Protein AF-A0A1Y4R3X8-F1 (afdb_monomer_lite)

Structure (mmCIF, N/CA/C/O backbone):
data_AF-A0A1Y4R3X8-F1
#
_entry.id   AF-A0A1Y4R3X8-F1
#
loop_
_atom_site.group_PDB
_atom_site.id
_atom_site.type_symbol
_atom_site.label_atom_id
_atom_site.label_alt_id
_atom_site.label_comp_id
_atom_site.label_asym_id
_atom_site.label_entity_id
_atom_site.label_seq_id
_atom_site.pdbx_PDB_ins_code
_atom_site.Cartn_x
_atom_site.Cartn_y
_atom_site.Cartn_z
_atom_site.occupancy
_atom_site.B_iso_or_equiv
_atom_site.auth_seq_id
_atom_site.auth_comp_id
_atom_site.auth_asym_id
_atom_site.auth_atom_id
_atom_site.pdbx_PDB_model_num
ATOM 1 N N . MET A 1 1 ? -9.712 -1.858 -16.239 1.00 82.56 1 MET A N 1
ATOM 2 C CA . MET A 1 1 ? -9.419 -1.267 -14.911 1.00 82.56 1 MET A CA 1
ATOM 3 C C . MET A 1 1 ? -10.633 -1.186 -13.983 1.00 82.56 1 MET A C 1
ATOM 5 O O . MET A 1 1 ? -10.521 -1.600 -12.840 1.00 82.56 1 MET A O 1
ATOM 9 N N . LYS A 1 2 ? -11.809 -0.723 -14.433 1.00 86.44 2 LYS A N 1
ATOM 10 C CA . LYS A 1 2 ? -13.016 -0.653 -13.576 1.00 86.44 2 LYS A CA 1
ATOM 11 C C . LYS A 1 2 ? -13.422 -1.996 -12.946 1.00 86.44 2 LYS A C 1
ATOM 13 O O . LYS A 1 2 ? -13.766 -2.030 -11.775 1.00 86.44 2 LYS A O 1
ATOM 18 N N . GLU A 1 3 ? -13.333 -3.093 -13.694 1.00 92.38 3 GLU A N 1
ATOM 19 C CA . GLU A 1 3 ? -13.691 -4.430 -13.192 1.00 92.38 3 GLU A CA 1
ATOM 20 C C . GLU A 1 3 ? -12.794 -4.890 -12.040 1.00 92.38 3 GLU A C 1
ATOM 22 O O . GLU A 1 3 ? -13.296 -5.349 -11.021 1.00 92.38 3 GLU A O 1
ATOM 27 N N . VAL A 1 4 ? -11.480 -4.682 -12.160 1.00 92.00 4 VAL A N 1
ATOM 28 C CA . VAL A 1 4 ? -10.517 -5.002 -11.096 1.00 92.00 4 VAL A CA 1
ATOM 29 C C . VAL A 1 4 ? -10.783 -4.148 -9.852 1.00 92.00 4 VAL A C 1
ATOM 31 O O . VAL A 1 4 ? -10.828 -4.681 -8.750 1.00 92.00 4 VAL A O 1
ATOM 34 N N . LEU A 1 5 ? -11.038 -2.843 -10.016 1.00 89.56 5 LEU A N 1
ATOM 35 C CA . LEU A 1 5 ? -11.413 -1.955 -8.904 1.00 89.56 5 LEU A CA 1
ATOM 36 C C . LEU A 1 5 ? -12.687 -2.427 -8.189 1.00 89.56 5 LEU A C 1
ATOM 38 O O . LEU A 1 5 ? -12.736 -2.437 -6.958 1.00 89.56 5 LEU A O 1
ATOM 42 N N . ASN A 1 6 ? -13.702 -2.841 -8.950 1.00 92.69 6 ASN A N 1
ATOM 43 C CA . ASN A 1 6 ? -14.949 -3.365 -8.398 1.00 92.69 6 ASN A CA 1
ATOM 44 C C . ASN A 1 6 ? -14.712 -4.673 -7.642 1.00 92.69 6 ASN A C 1
ATOM 46 O O . ASN A 1 6 ? -15.165 -4.803 -6.511 1.00 92.69 6 ASN A O 1
ATOM 50 N N . PHE A 1 7 ? -13.963 -5.606 -8.231 1.00 94.31 7 PHE A N 1
ATOM 51 C CA . PHE A 1 7 ? -13.626 -6.877 -7.599 1.00 94.31 7 PHE A CA 1
ATOM 52 C C . PHE A 1 7 ? -12.877 -6.672 -6.279 1.00 94.31 7 PHE A C 1
ATOM 54 O O . PHE A 1 7 ? -13.305 -7.177 -5.245 1.00 94.31 7 PHE A O 1
ATOM 61 N N . VAL A 1 8 ? -11.819 -5.856 -6.275 1.00 93.88 8 VAL A N 1
ATOM 62 C CA . VAL A 1 8 ? -11.043 -5.557 -5.060 1.00 93.88 8 VAL A CA 1
ATOM 63 C C . VAL A 1 8 ? -11.911 -4.874 -3.996 1.00 93.88 8 VAL A C 1
ATOM 65 O O . VAL A 1 8 ? -11.731 -5.112 -2.805 1.00 93.88 8 VAL A O 1
ATOM 68 N N . SER A 1 9 ? -12.904 -4.078 -4.403 1.00 91.81 9 SER A N 1
ATOM 69 C CA . SER A 1 9 ? -13.849 -3.443 -3.472 1.00 91.81 9 SER A CA 1
ATOM 70 C C . SER A 1 9 ? -14.801 -4.432 -2.784 1.00 91.81 9 SER A C 1
ATOM 72 O O . SER A 1 9 ? -15.418 -4.065 -1.789 1.00 91.81 9 SER A O 1
ATOM 74 N N . THR A 1 10 ? -14.921 -5.672 -3.274 1.00 95.12 10 THR A N 1
ATOM 75 C CA . THR A 1 10 ? -15.714 -6.731 -2.617 1.00 95.12 10 THR A CA 1
ATOM 76 C C . THR A 1 10 ? -14.950 -7.483 -1.526 1.00 95.12 10 THR A C 1
ATOM 78 O O . THR A 1 10 ? -15.555 -8.247 -0.774 1.00 95.12 10 THR A O 1
ATOM 81 N N . VAL A 1 11 ? -13.634 -7.271 -1.411 1.00 95.00 11 VAL A N 1
ATOM 82 C CA . VAL A 1 11 ? -12.807 -7.946 -0.408 1.00 95.00 11 VAL A CA 1
ATOM 83 C C . VAL A 1 11 ? -13.195 -7.458 0.984 1.00 95.00 11 VAL A C 1
ATOM 85 O O . VAL A 1 11 ? -13.085 -6.272 1.299 1.00 95.00 11 VAL A O 1
ATOM 88 N N . THR A 1 12 ? -13.637 -8.385 1.834 1.00 94.44 12 THR A N 1
ATOM 89 C CA . THR A 1 12 ? -13.936 -8.088 3.236 1.00 94.44 12 THR A CA 1
ATOM 90 C C . THR A 1 12 ? -12.647 -7.807 4.002 1.00 94.44 12 THR A C 1
ATOM 92 O O . THR A 1 12 ? -11.719 -8.616 4.004 1.00 94.44 12 THR A O 1
ATOM 95 N N . ASP A 1 13 ? -12.595 -6.661 4.676 1.00 94.94 13 ASP A N 1
ATOM 96 C CA . ASP A 1 13 ? -11.473 -6.289 5.531 1.00 94.94 13 ASP A CA 1
ATOM 97 C C . ASP A 1 13 ? -11.630 -6.923 6.920 1.00 94.94 13 ASP A C 1
ATOM 99 O O . ASP A 1 13 ? -12.458 -6.496 7.719 1.00 94.94 13 ASP A O 1
ATOM 103 N N . LEU A 1 14 ? -10.844 -7.966 7.193 1.00 94.81 14 LEU A N 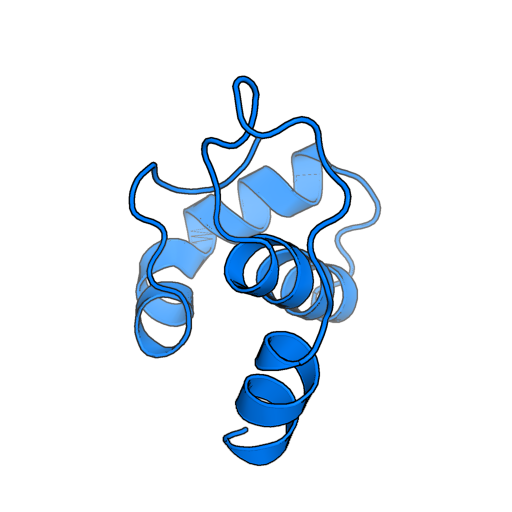1
ATOM 104 C CA . LEU A 1 14 ? -10.847 -8.689 8.471 1.00 94.81 14 LEU A CA 1
ATOM 105 C C . LEU A 1 14 ? -9.813 -8.143 9.471 1.00 94.81 14 LEU A C 1
ATOM 107 O O . LEU A 1 14 ? -9.557 -8.764 10.506 1.00 94.81 14 LEU A O 1
ATOM 111 N N . ARG A 1 15 ? -9.162 -7.015 9.163 1.00 94.62 15 ARG A N 1
ATOM 112 C CA . ARG A 1 15 ? -8.169 -6.409 10.056 1.00 94.62 15 ARG A CA 1
ATOM 113 C C . ARG A 1 15 ? -8.856 -5.795 11.273 1.00 94.62 15 ARG A C 1
ATOM 115 O O . ARG A 1 15 ? -10.015 -5.398 11.245 1.00 94.62 15 ARG A O 1
ATOM 122 N N . GLN A 1 16 ? -8.108 -5.676 12.364 1.00 96.31 16 GLN A N 1
ATOM 123 C CA . GLN A 1 16 ? -8.597 -5.033 13.581 1.00 96.31 16 GLN A CA 1
ATOM 124 C C . GLN A 1 16 ? -8.901 -3.549 13.308 1.00 96.31 16 GLN A C 1
ATOM 126 O O . GLN A 1 16 ? -7.968 -2.773 13.121 1.00 96.31 16 GLN A O 1
ATOM 131 N N . GLU A 1 17 ? -10.173 -3.141 13.368 1.00 91.44 17 GLU A N 1
ATOM 132 C CA . GLU A 1 17 ? -10.654 -1.797 12.982 1.00 91.44 17 GLU A CA 1
ATOM 133 C C . GLU A 1 17 ? -9.819 -0.641 13.560 1.00 91.44 17 GLU A C 1
ATOM 135 O O . GLU A 1 17 ? -9.426 0.276 12.844 1.00 91.44 17 GLU A O 1
ATOM 140 N N . LYS A 1 18 ? -9.454 -0.718 14.848 1.00 94.25 18 LYS A N 1
ATOM 141 C CA . LYS A 1 18 ? -8.651 0.315 15.537 1.00 94.25 18 LYS A CA 1
ATOM 142 C C . LYS A 1 18 ? -7.210 0.460 15.019 1.00 94.25 18 LYS A C 1
ATOM 144 O O . LYS A 1 18 ? -6.501 1.352 15.469 1.00 94.25 18 LYS A O 1
ATOM 149 N N . LYS A 1 19 ? -6.756 -0.436 14.142 1.00 92.19 19 LYS A N 1
ATOM 150 C CA . LYS A 1 19 ? -5.409 -0.460 13.551 1.00 92.19 19 LYS A CA 1
ATOM 151 C C . LYS A 1 19 ? -5.431 -0.208 12.038 1.00 92.19 19 LYS A C 1
ATOM 153 O O . LYS A 1 19 ? -4.414 -0.400 11.377 1.00 92.19 19 LYS A O 1
ATOM 158 N N . VAL A 1 20 ? -6.571 0.191 11.472 1.00 93.50 20 VAL A N 1
ATOM 159 C CA . VAL A 1 20 ? -6.706 0.426 10.030 1.00 93.50 20 VAL A CA 1
ATOM 160 C C . VAL A 1 20 ? -6.505 1.908 9.716 1.00 93.50 20 VAL A C 1
ATOM 162 O O . VAL A 1 20 ? -7.397 2.721 9.937 1.00 93.50 20 VAL A O 1
ATOM 165 N N . LEU A 1 21 ? -5.337 2.254 9.164 1.00 94.31 21 LEU A N 1
ATOM 166 C CA . LEU A 1 21 ? -5.091 3.577 8.568 1.00 94.31 21 LEU A CA 1
ATOM 167 C C . LEU A 1 21 ? -5.408 3.601 7.068 1.00 94.31 21 LEU A C 1
ATOM 169 O O . LEU A 1 21 ? -5.943 4.579 6.555 1.00 94.31 21 LEU A O 1
ATOM 173 N N . HIS A 1 22 ? -5.088 2.536 6.338 1.00 95.06 22 HIS A N 1
ATOM 174 C CA . HIS A 1 22 ? -5.201 2.518 4.878 1.00 95.06 22 HIS A CA 1
ATOM 175 C C . HIS A 1 22 ? -6.346 1.612 4.433 1.00 95.06 22 HIS A C 1
ATOM 177 O O . HIS A 1 22 ? -6.552 0.530 4.994 1.00 95.06 22 HIS A O 1
ATOM 183 N N . LYS A 1 23 ? -7.082 2.036 3.400 1.00 94.19 23 LYS A N 1
ATOM 184 C CA . LYS A 1 23 ? -8.183 1.248 2.833 1.00 94.19 23 LYS A CA 1
ATOM 185 C C . LYS A 1 23 ? -7.643 -0.060 2.261 1.00 94.19 23 LYS A C 1
ATOM 187 O O . LYS A 1 23 ? -6.634 -0.050 1.563 1.00 94.19 23 LYS A O 1
ATOM 192 N N . MET A 1 24 ? -8.347 -1.169 2.498 1.00 95.25 24 MET A N 1
ATOM 193 C CA . MET A 1 24 ? -7.938 -2.488 1.997 1.00 95.25 24 MET A CA 1
ATOM 194 C C . MET A 1 24 ? -7.715 -2.477 0.478 1.00 95.25 24 MET A C 1
ATOM 196 O O . MET A 1 24 ? -6.688 -2.945 -0.005 1.00 95.25 24 MET A O 1
ATOM 200 N N . LYS A 1 25 ? -8.630 -1.848 -0.271 1.00 94.75 25 LYS A N 1
ATOM 201 C CA . LYS A 1 25 ? -8.512 -1.727 -1.730 1.00 94.75 25 LYS A CA 1
ATOM 202 C C . LYS A 1 25 ? -7.251 -0.990 -2.190 1.00 94.75 25 LYS A C 1
ATOM 204 O O . LYS A 1 25 ? -6.676 -1.366 -3.206 1.00 94.75 25 LYS A O 1
ATOM 209 N N . ASP A 1 26 ? -6.829 0.032 -1.443 1.00 95.38 26 ASP A N 1
ATOM 210 C CA . ASP A 1 26 ? -5.676 0.854 -1.808 1.00 95.38 26 ASP A CA 1
ATOM 211 C C . ASP A 1 26 ? -4.388 0.042 -1.629 1.00 95.38 26 ASP A C 1
ATOM 213 O O . ASP A 1 26 ? -3.522 0.069 -2.498 1.00 95.38 26 ASP A O 1
ATOM 217 N N . ILE A 1 27 ? -4.302 -0.747 -0.552 1.00 95.44 27 ILE A N 1
ATOM 218 C CA . ILE A 1 27 ? -3.171 -1.649 -0.295 1.00 95.44 27 ILE A CA 1
ATOM 219 C C . ILE A 1 27 ? -3.097 -2.739 -1.366 1.00 95.44 27 ILE A C 1
ATOM 221 O O . ILE A 1 27 ? -2.042 -2.935 -1.959 1.00 95.44 27 ILE A O 1
ATOM 225 N N . ILE A 1 28 ? -4.208 -3.432 -1.640 1.00 95.75 28 ILE A N 1
ATOM 226 C CA . ILE A 1 28 ? -4.226 -4.542 -2.607 1.00 95.75 28 ILE A CA 1
ATOM 227 C C . ILE A 1 28 ? -3.775 -4.066 -3.990 1.00 95.75 28 ILE A C 1
ATOM 229 O O . ILE A 1 28 ? -2.976 -4.732 -4.645 1.00 95.75 28 ILE A O 1
ATOM 233 N N . LEU A 1 29 ? -4.266 -2.909 -4.439 1.00 95.81 29 LEU A N 1
ATOM 234 C CA . LEU A 1 29 ? -3.893 -2.375 -5.745 1.00 95.81 29 LEU A CA 1
ATOM 235 C C . LEU A 1 29 ? -2.465 -1.834 -5.778 1.00 95.81 29 LEU A C 1
ATOM 237 O O . LEU A 1 29 ? -1.798 -2.021 -6.791 1.00 95.81 29 LEU A O 1
ATOM 241 N N . LEU A 1 30 ? -1.986 -1.201 -4.702 1.00 96.56 30 LEU A N 1
ATOM 242 C CA . LEU A 1 30 ? -0.585 -0.788 -4.607 1.00 96.56 30 LEU A CA 1
ATOM 243 C C . LEU A 1 30 ? 0.343 -1.995 -4.761 1.00 96.56 30 LEU A C 1
ATOM 245 O O . LEU A 1 30 ? 1.221 -1.967 -5.618 1.00 96.56 30 LEU A O 1
ATOM 249 N N . VAL A 1 31 ? 0.098 -3.063 -3.995 1.00 96.06 31 VAL A N 1
ATOM 250 C CA . VAL A 1 31 ? 0.872 -4.309 -4.080 1.00 96.06 31 VAL A CA 1
ATOM 251 C C . VAL A 1 31 ? 0.787 -4.889 -5.487 1.00 96.06 31 VAL A C 1
ATOM 253 O O . VAL A 1 31 ? 1.808 -5.231 -6.065 1.00 96.06 31 VAL A O 1
ATOM 256 N N . PHE A 1 32 ? -0.402 -4.946 -6.091 1.00 95.44 32 PHE A N 1
ATOM 257 C CA . PHE A 1 32 ? -0.558 -5.445 -7.458 1.00 95.44 32 PHE A CA 1
ATOM 258 C C . PHE A 1 32 ? 0.292 -4.667 -8.476 1.00 9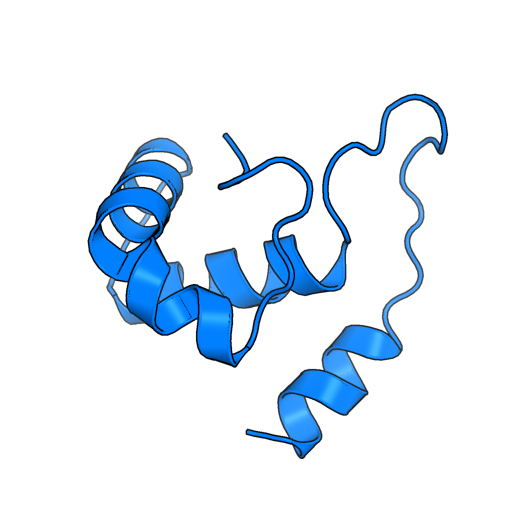5.44 32 PHE A C 1
ATOM 260 O O . PHE A 1 32 ? 0.989 -5.279 -9.281 1.00 95.44 32 PHE A O 1
ATOM 267 N N . PHE A 1 33 ? 0.269 -3.331 -8.438 1.00 95.50 33 PHE A N 1
ATOM 268 C CA . PHE A 1 33 ? 1.080 -2.517 -9.346 1.00 95.50 33 PHE A CA 1
ATOM 269 C C . PHE A 1 33 ? 2.578 -2.651 -9.076 1.00 95.50 33 PHE A C 1
ATOM 271 O O . PHE A 1 33 ? 3.348 -2.761 -10.026 1.00 95.50 33 PHE A O 1
ATOM 278 N N . ALA A 1 34 ? 2.980 -2.676 -7.807 1.00 97.06 34 ALA A N 1
ATOM 279 C CA . ALA A 1 34 ? 4.377 -2.817 -7.427 1.00 97.06 34 ALA A CA 1
ATOM 280 C C . ALA A 1 34 ? 4.937 -4.192 -7.838 1.00 97.06 34 ALA A C 1
ATOM 282 O O . ALA A 1 34 ? 6.007 -4.264 -8.433 1.00 97.06 34 ALA A O 1
ATOM 283 N N . MET A 1 35 ? 4.163 -5.268 -7.659 1.00 96.56 35 MET A N 1
ATOM 284 C CA . MET A 1 35 ? 4.517 -6.613 -8.130 1.00 96.56 35 MET A CA 1
ATOM 285 C C . MET A 1 35 ? 4.683 -6.666 -9.656 1.00 96.56 35 MET A C 1
ATOM 287 O O . MET A 1 35 ? 5.593 -7.317 -10.159 1.00 96.56 35 MET A O 1
ATOM 291 N N . LEU A 1 36 ? 3.838 -5.959 -10.420 1.00 96.38 36 LEU A N 1
ATOM 292 C CA . LEU A 1 36 ? 4.008 -5.840 -11.877 1.00 96.38 36 LEU A CA 1
ATOM 293 C C . LEU A 1 36 ? 5.268 -5.055 -12.268 1.00 96.38 36 LEU A C 1
ATOM 295 O O . LEU A 1 36 ? 5.805 -5.272 -13.352 1.00 96.38 36 LEU A O 1
ATOM 299 N N . ALA A 1 37 ? 5.725 -4.154 -11.401 1.00 96.31 37 ALA A N 1
ATOM 300 C CA . ALA A 1 37 ? 6.974 -3.415 -11.547 1.00 96.31 37 ALA A CA 1
ATOM 301 C C . ALA A 1 37 ? 8.191 -4.169 -10.980 1.00 96.31 37 ALA A C 1
ATOM 303 O O . ALA A 1 37 ? 9.275 -3.595 -10.925 1.00 96.31 37 ALA A O 1
ATOM 304 N N . ASN A 1 38 ? 8.022 -5.444 -10.604 1.00 96.44 38 ASN A N 1
ATOM 305 C CA . ASN A 1 38 ? 9.067 -6.292 -10.034 1.00 96.44 38 ASN A CA 1
ATOM 306 C C . ASN A 1 38 ? 9.648 -5.746 -8.713 1.00 96.44 38 ASN A C 1
ATOM 308 O O . ASN A 1 38 ? 10.843 -5.878 -8.470 1.00 96.44 38 ASN A O 1
ATOM 312 N N . ALA A 1 39 ? 8.804 -5.110 -7.891 1.00 97.00 39 ALA A N 1
ATOM 313 C CA . ALA A 1 39 ? 9.111 -4.838 -6.490 1.00 97.00 39 ALA A CA 1
ATOM 314 C C . ALA A 1 39 ? 8.816 -6.098 -5.664 1.00 97.00 39 ALA A C 1
ATOM 316 O O . ALA A 1 39 ? 7.658 -6.521 -5.567 1.00 97.00 39 ALA A O 1
ATOM 317 N N . ASP A 1 40 ? 9.859 -6.688 -5.094 1.00 93.38 40 ASP A N 1
ATOM 318 C CA . ASP A 1 40 ? 9.838 -8.009 -4.466 1.00 93.38 40 ASP A CA 1
ATOM 319 C C . ASP A 1 40 ? 9.611 -7.943 -2.945 1.00 93.38 40 ASP A C 1
ATOM 321 O O . ASP A 1 40 ? 9.156 -8.920 -2.341 1.00 93.38 40 ASP A O 1
ATOM 325 N N . ASP A 1 41 ? 9.877 -6.796 -2.311 1.00 94.69 41 ASP A N 1
ATOM 326 C CA . ASP A 1 41 ? 9.666 -6.587 -0.876 1.00 94.69 41 ASP A CA 1
ATOM 327 C C . ASP A 1 41 ? 8.858 -5.321 -0.536 1.00 94.69 41 ASP A C 1
ATOM 329 O O . ASP A 1 41 ? 8.569 -4.472 -1.379 1.00 94.69 41 ASP A O 1
ATOM 333 N N . TRP A 1 42 ? 8.461 -5.190 0.734 1.00 94.31 42 TRP A N 1
ATOM 334 C CA . TRP A 1 42 ? 7.643 -4.067 1.205 1.00 94.31 42 TRP A CA 1
ATOM 335 C C . TRP A 1 42 ? 8.339 -2.708 1.083 1.00 94.31 42 TRP A C 1
ATOM 337 O O . TRP A 1 42 ? 7.665 -1.703 0.862 1.00 94.31 42 TRP A O 1
ATOM 347 N N . VAL A 1 43 ? 9.668 -2.671 1.204 1.00 95.69 43 VAL A N 1
ATOM 348 C CA . VAL A 1 43 ? 10.450 -1.436 1.082 1.00 95.69 43 VAL A CA 1
ATOM 349 C C . VAL A 1 43 ? 10.441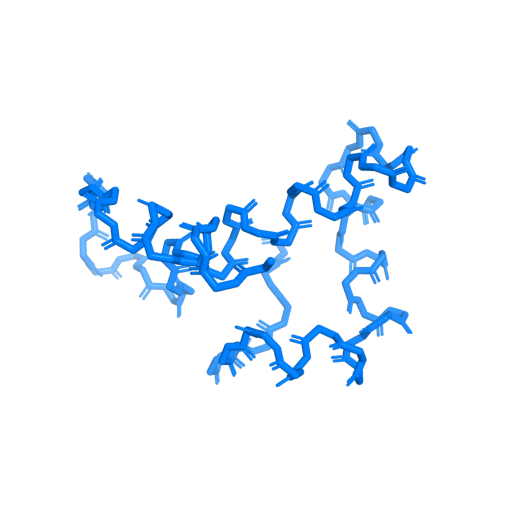 -0.981 -0.373 1.00 95.69 43 VAL A C 1
ATOM 351 O O . VAL A 1 43 ? 1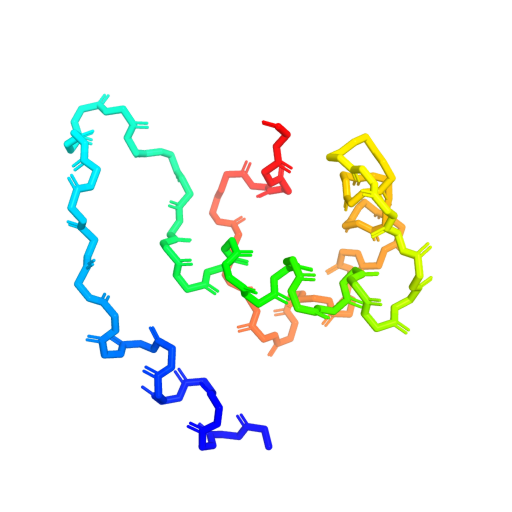0.179 0.187 -0.653 1.00 95.69 43 VAL A O 1
ATOM 354 N N . GLU A 1 44 ? 10.643 -1.903 -1.310 1.00 96.69 44 GLU A N 1
ATOM 355 C CA . GLU A 1 44 ? 10.545 -1.634 -2.742 1.00 96.69 44 GLU A CA 1
ATOM 356 C C . GLU A 1 44 ? 9.126 -1.212 -3.143 1.00 96.69 44 GLU A C 1
ATOM 358 O O . GLU A 1 44 ? 8.963 -0.281 -3.932 1.00 96.69 44 GLU A O 1
ATOM 363 N N . MET A 1 45 ? 8.086 -1.816 -2.556 1.00 96.56 45 MET A N 1
ATOM 364 C CA . MET A 1 45 ? 6.694 -1.403 -2.782 1.00 96.56 45 MET A CA 1
ATOM 365 C C . MET A 1 45 ? 6.409 0.011 -2.261 1.00 96.56 45 MET A C 1
ATOM 367 O O . MET A 1 45 ? 5.704 0.780 -2.923 1.00 96.56 45 MET A O 1
ATOM 371 N N . GLU A 1 46 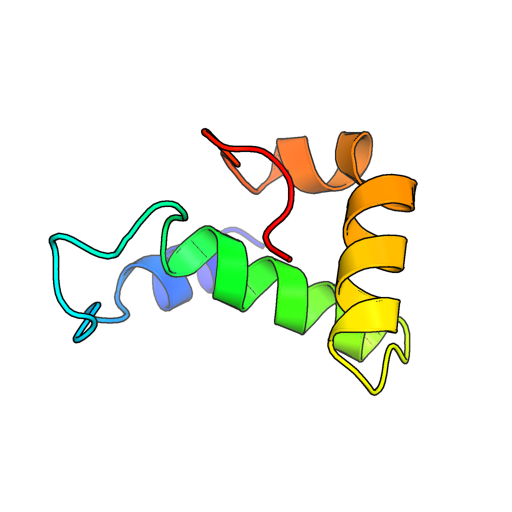? 6.956 0.380 -1.100 1.00 96.75 46 GLU A N 1
ATOM 372 C CA . GLU A 1 46 ? 6.838 1.734 -0.555 1.00 96.75 46 GLU A CA 1
ATOM 373 C C . GLU A 1 46 ? 7.549 2.752 -1.462 1.00 96.75 46 GLU A C 1
ATOM 375 O O . GLU A 1 46 ? 6.984 3.804 -1.781 1.00 96.75 46 GLU A O 1
ATOM 380 N N . VAL A 1 47 ? 8.765 2.431 -1.920 1.00 97.38 47 VAL A N 1
ATOM 381 C CA . VAL A 1 47 ? 9.531 3.260 -2.865 1.00 97.38 47 VAL A CA 1
ATOM 382 C C . VAL A 1 47 ? 8.757 3.427 -4.170 1.00 97.38 47 VAL A C 1
ATOM 384 O O . VAL A 1 47 ? 8.505 4.562 -4.579 1.00 97.38 47 VAL A O 1
ATOM 387 N N . PHE A 1 48 ? 8.276 2.332 -4.764 1.00 97.44 48 PHE A N 1
ATOM 388 C CA . PHE A 1 48 ? 7.437 2.361 -5.961 1.00 97.44 48 PHE A CA 1
ATOM 389 C C . PHE A 1 48 ? 6.215 3.265 -5.768 1.00 97.44 48 PHE A C 1
ATOM 391 O O . PHE A 1 48 ? 5.911 4.103 -6.622 1.00 97.44 48 PHE A O 1
ATOM 398 N N . GLY A 1 49 ? 5.534 3.124 -4.627 1.00 96.94 49 GLY A N 1
ATOM 399 C CA . GLY A 1 49 ? 4.365 3.917 -4.275 1.00 96.94 49 GLY A CA 1
ATOM 400 C C . GLY A 1 49 ? 4.662 5.413 -4.211 1.00 96.94 49 GLY A C 1
ATOM 401 O O . GLY A 1 49 ? 3.890 6.209 -4.745 1.00 96.94 49 GLY A O 1
ATOM 402 N N . LYS A 1 50 ? 5.791 5.800 -3.607 1.00 97.12 50 LYS A N 1
ATOM 403 C CA . LYS A 1 50 ? 6.232 7.201 -3.516 1.00 97.12 50 LYS A CA 1
ATOM 404 C C . LYS A 1 50 ? 6.627 7.766 -4.879 1.00 97.12 50 LYS A C 1
ATOM 406 O O . LYS A 1 50 ? 6.220 8.874 -5.220 1.00 97.12 50 LYS A O 1
ATOM 411 N N . GLU A 1 51 ? 7.370 7.008 -5.682 1.00 97.44 51 GLU A N 1
ATOM 412 C CA . GLU A 1 51 ? 7.809 7.439 -7.016 1.00 97.44 51 GLU A CA 1
ATOM 413 C C . GLU A 1 51 ? 6.638 7.608 -7.995 1.00 97.44 51 GLU A C 1
ATOM 415 O O . GLU A 1 51 ? 6.637 8.517 -8.829 1.00 97.44 51 GLU A O 1
ATOM 420 N N . HIS A 1 52 ? 5.603 6.775 -7.861 1.00 96.88 52 HIS A N 1
ATOM 421 C CA . HIS A 1 52 ? 4.455 6.740 -8.767 1.00 96.88 52 HIS A CA 1
ATOM 422 C C . HIS A 1 52 ? 3.169 7.295 -8.142 1.00 96.88 52 HIS A C 1
ATOM 424 O O . HIS A 1 52 ? 2.085 7.112 -8.704 1.00 96.88 52 HIS A O 1
ATOM 430 N N . GLU A 1 53 ? 3.251 8.018 -7.019 1.00 96.44 53 GLU A N 1
ATOM 431 C CA . GLU A 1 53 ? 2.077 8.473 -6.263 1.00 96.44 53 GLU A CA 1
ATOM 432 C C . GLU A 1 53 ? 1.090 9.247 -7.148 1.00 96.44 53 GLU A C 1
ATOM 434 O O . GLU A 1 53 ? -0.117 8.996 -7.125 1.00 96.44 53 GLU A O 1
ATOM 439 N N . LYS A 1 54 ? 1.595 10.142 -8.006 1.00 96.81 54 LYS A N 1
ATOM 440 C CA . LYS A 1 54 ? 0.760 10.932 -8.924 1.00 96.81 54 LYS A CA 1
ATOM 441 C C . LYS A 1 54 ? -0.059 10.054 -9.876 1.00 96.81 54 LYS A C 1
ATOM 443 O O . LYS A 1 54 ? -1.196 10.392 -10.196 1.00 96.81 54 LYS A O 1
ATOM 448 N N . PHE A 1 55 ? 0.507 8.941 -10.340 1.00 95.50 55 PHE A N 1
ATOM 449 C CA . PHE A 1 55 ? -0.207 7.974 -11.171 1.00 95.50 55 PHE A CA 1
ATOM 450 C C . PHE A 1 55 ? -1.227 7.187 -10.343 1.00 95.50 55 PHE A C 1
ATOM 452 O O . PHE A 1 55 ? -2.382 7.060 -10.753 1.00 95.50 55 PHE A O 1
ATOM 459 N N . LEU A 1 56 ? -0.818 6.714 -9.164 1.00 95.81 56 LEU A N 1
ATOM 460 C CA . LEU A 1 56 ? -1.648 5.914 -8.267 1.00 95.81 56 LEU A CA 1
ATOM 461 C C . LEU A 1 56 ? -2.889 6.672 -7.787 1.00 95.81 56 LEU A C 1
ATOM 463 O O . LEU A 1 56 ? -3.963 6.081 -7.722 1.00 95.81 56 LEU A O 1
ATOM 467 N N . ARG A 1 57 ? -2.792 7.987 -7.558 1.00 95.69 57 ARG A N 1
ATOM 468 C CA . ARG A 1 57 ? -3.914 8.870 -7.178 1.00 95.69 57 ARG A CA 1
ATOM 469 C C . ARG A 1 57 ? -5.070 8.895 -8.189 1.00 95.69 57 ARG A C 1
ATOM 471 O O . ARG A 1 57 ? -6.169 9.307 -7.834 1.00 95.69 57 ARG A O 1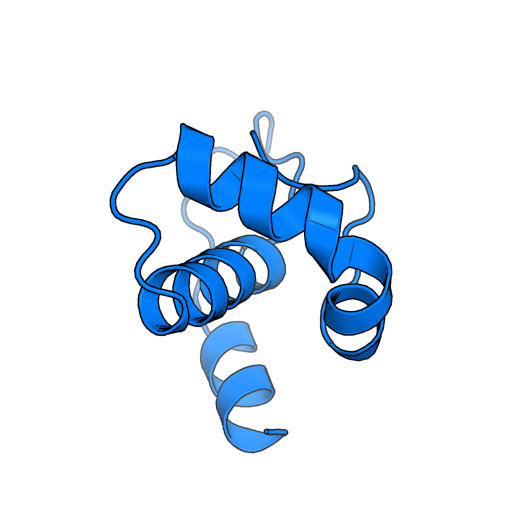
ATOM 478 N N . ASN A 1 58 ? -4.863 8.436 -9.427 1.00 94.69 58 ASN A N 1
ATOM 479 C CA . ASN A 1 58 ? -5.955 8.283 -10.399 1.00 94.69 58 ASN A CA 1
ATOM 480 C C . ASN A 1 58 ? -6.872 7.086 -10.089 1.00 94.69 58 ASN A C 1
ATOM 482 O O . ASN A 1 58 ? -7.983 7.013 -10.615 1.00 94.69 58 ASN A O 1
ATOM 486 N N . TYR A 1 59 ? -6.408 6.140 -9.270 1.00 92.75 59 TYR A N 1
ATOM 487 C CA . TYR A 1 59 ? -7.107 4.888 -8.965 1.00 92.75 59 TYR A CA 1
ATOM 488 C C . TYR A 1 59 ? -7.302 4.660 -7.462 1.00 92.75 59 TYR A C 1
ATOM 490 O O . TYR A 1 59 ? -8.284 4.030 -7.069 1.00 92.75 59 TYR A O 1
ATOM 498 N N . LEU A 1 60 ? -6.373 5.150 -6.639 1.00 94.44 60 LEU A N 1
ATOM 499 C CA . LEU A 1 60 ? -6.316 4.950 -5.193 1.00 94.44 60 LEU A CA 1
ATOM 500 C C . LEU A 1 60 ? -6.623 6.257 -4.467 1.00 94.44 60 LEU A C 1
ATOM 502 O O . LEU A 1 60 ? -6.190 7.330 -4.889 1.00 94.44 60 LEU A O 1
ATOM 506 N N . GLU A 1 61 ? -7.332 6.170 -3.343 1.00 94.44 61 GLU A N 1
ATOM 507 C CA . GLU A 1 61 ? -7.666 7.364 -2.561 1.00 94.44 61 GLU A CA 1
ATOM 508 C C . GLU A 1 61 ? -6.510 7.797 -1.657 1.00 94.44 61 GLU A C 1
ATOM 510 O O . GLU A 1 61 ? -6.249 8.993 -1.548 1.00 94.44 61 GLU A O 1
ATOM 515 N N . LEU A 1 62 ? -5.806 6.839 -1.039 1.00 94.25 62 LEU A N 1
ATOM 516 C CA . LEU A 1 62 ? -4.618 7.061 -0.201 1.00 94.25 62 LEU A CA 1
ATOM 517 C C . LEU A 1 62 ? -4.813 8.201 0.825 1.00 94.25 62 LEU A C 1
ATOM 519 O O . LEU A 1 62 ? -4.045 9.172 0.828 1.00 94.25 62 LEU A O 1
ATOM 523 N N . PRO A 1 63 ? -5.838 8.125 1.701 1.00 94.19 63 PRO A N 1
ATOM 524 C CA . PRO A 1 63 ? -6.168 9.208 2.635 1.00 94.19 63 PRO A CA 1
ATOM 525 C C . PRO A 1 63 ? -5.036 9.514 3.624 1.00 94.19 63 PRO A C 1
ATOM 527 O O . PRO A 1 63 ? -4.905 10.645 4.073 1.00 94.19 63 PRO A O 1
ATOM 530 N N . ASN A 1 64 ? -4.203 8.513 3.921 1.00 94.75 64 ASN A N 1
ATOM 531 C CA . ASN A 1 64 ? -3.055 8.610 4.821 1.00 94.75 64 ASN A CA 1
ATOM 532 C C . ASN A 1 64 ? -1.718 8.441 4.074 1.00 94.75 64 ASN A C 1
ATOM 534 O O . ASN A 1 64 ? -0.731 8.019 4.663 1.00 94.75 64 ASN A O 1
ATOM 538 N N . GLY A 1 65 ? -1.693 8.732 2.768 1.00 95.25 65 GLY A N 1
ATOM 539 C CA . GLY A 1 65 ? -0.510 8.542 1.925 1.00 95.25 65 GLY A CA 1
ATOM 540 C C . GLY A 1 65 ? -0.242 7.077 1.565 1.00 95.25 65 GLY A C 1
ATOM 541 O O . GLY A 1 65 ? -1.131 6.223 1.675 1.00 95.25 65 GLY A O 1
ATOM 542 N N . ILE A 1 66 ? 0.980 6.820 1.090 1.00 95.88 66 ILE A N 1
ATOM 543 C CA . ILE A 1 66 ? 1.465 5.489 0.706 1.00 95.88 66 ILE A CA 1
ATOM 544 C C . ILE A 1 66 ? 1.632 4.624 1.968 1.00 95.88 66 ILE A C 1
ATOM 546 O O . ILE A 1 66 ? 2.320 5.058 2.890 1.00 95.88 66 ILE A O 1
ATOM 550 N N . PRO A 1 67 ? 0.996 3.439 2.040 1.00 91.75 67 PRO A N 1
ATOM 551 C CA . PRO A 1 67 ? 1.261 2.456 3.087 1.00 91.75 67 PRO A CA 1
ATOM 552 C C . PRO A 1 67 ? 2.746 2.066 3.136 1.00 91.75 67 PRO A C 1
ATOM 554 O O . PRO A 1 67 ? 3.323 1.759 2.093 1.00 91.75 67 PRO A O 1
ATOM 557 N N . SER A 1 68 ? 3.311 2.050 4.344 1.00 82.06 68 SER A N 1
ATOM 558 C CA . SER A 1 68 ? 4.669 1.592 4.678 1.00 82.06 68 SER A CA 1
ATOM 559 C C . SER A 1 68 ? 4.629 0.341 5.546 1.00 82.06 68 SER A C 1
ATOM 561 O O . SER A 1 68 ? 3.775 0.341 6.470 1.00 82.06 68 SER A O 1
#

pLDDT: mean 94.52, std 2.86, range [82.06, 97.44]

Secondary structure (DSSP, 8-state):
-HHHHHHHHT----S-GGG--S-HHHHHHHHHHHHHTT--SHHHHHHHHHHTHHHHTTT---TT-S--

Sequence (68 aa):
MKEVLNFVSTVTDLRQEKKVLHKMKDIILLVFFAMLANADDWVEMEVFGKEHEKFLRNYLELPNGIPS

Radius of gyration: 11.73 Å; chains: 1; bounding box: 26×20×30 Å

Foldseek 3Di:
DVVLLVVQVPDDDPDDPVPDPADSSLVVVLVVVQVVVVQPDPVSSQVVCVVCVVVSVVRGVCPPGRDD